Protein AF-A0A7C7HLZ4-F1 (afdb_monomer_lite)

pLDDT: mean 89.26, std 8.76, range [55.16, 98.19]

Foldseek 3Di:
DAAADEEEAELCLQPPPPDPSDPVSSVVSVVVSCVVVVVSVVSVHHYHYHYDCVVVVVVVD

Sequence (61 aa):
MQKSVMIALGGNALSPKGEAGTIYQQFSHTRESLDAIMHFVNLEYNICLTHGNGPQVGDEL

Structure (mmCIF, N/CA/C/O backbone):
data_AF-A0A7C7HLZ4-F1
#
_entry.id   AF-A0A7C7HLZ4-F1
#
loop_
_atom_site.group_PDB
_atom_site.id
_atom_site.type_symbol
_atom_site.label_atom_id
_atom_site.label_alt_id
_atom_site.label_comp_id
_atom_site.label_asym_id
_atom_site.label_entity_id
_atom_site.label_seq_id
_atom_site.pdbx_PDB_ins_code
_atom_site.Cartn_x
_atom_site.Cartn_y
_atom_site.Cartn_z
_atom_site.occupancy
_atom_site.B_iso_or_equiv
_atom_site.auth_seq_id
_atom_site.auth_comp_id
_atom_site.auth_asym_id
_atom_site.auth_atom_id
_atom_site.pdbx_PDB_model_num
ATOM 1 N N . MET A 1 1 ? -12.556 4.025 24.714 1.00 76.00 1 MET A N 1
ATOM 2 C CA . MET A 1 1 ? -11.847 4.774 23.653 1.00 76.00 1 MET A CA 1
ATOM 3 C C . MET A 1 1 ? -11.447 3.785 22.577 1.00 76.00 1 MET A C 1
ATOM 5 O O . MET A 1 1 ? -10.914 2.742 22.942 1.00 76.00 1 MET A O 1
ATOM 9 N N . GLN A 1 2 ? -11.719 4.075 21.303 1.00 86.81 2 GLN A N 1
ATOM 10 C CA . GLN A 1 2 ? -11.148 3.287 20.206 1.00 86.81 2 GLN A CA 1
ATOM 11 C C . GLN A 1 2 ? -9.626 3.461 20.202 1.00 86.81 2 GLN A C 1
ATOM 13 O O . GLN A 1 2 ? -9.121 4.553 20.475 1.00 86.81 2 GLN A O 1
ATOM 18 N N . LYS A 1 3 ? -8.894 2.373 19.955 1.00 97.00 3 LYS A N 1
ATOM 19 C CA . LYS A 1 3 ? -7.433 2.413 19.839 1.00 97.00 3 LYS A CA 1
ATOM 20 C C . LYS A 1 3 ? -7.066 3.028 18.490 1.00 97.00 3 LYS A C 1
ATOM 22 O O . LYS A 1 3 ? -7.742 2.766 17.502 1.00 97.00 3 LYS A O 1
ATOM 27 N N . SER A 1 4 ? -6.000 3.820 18.448 1.00 97.69 4 SER A N 1
ATOM 28 C CA . SER A 1 4 ? -5.506 4.421 17.205 1.00 97.69 4 SER A CA 1
ATOM 29 C C . SER A 1 4 ? -4.266 3.691 16.701 1.00 97.69 4 SER A C 1
ATOM 31 O O . SER A 1 4 ? -3.437 3.256 17.503 1.00 97.69 4 SER A O 1
ATOM 33 N N . VAL A 1 5 ? -4.119 3.598 15.381 1.00 97.75 5 VAL A N 1
ATOM 34 C CA . VAL A 1 5 ? -2.908 3.089 14.725 1.00 97.75 5 VAL A CA 1
ATOM 35 C C . VAL A 1 5 ? -2.568 3.947 13.508 1.00 97.75 5 VAL A C 1
ATOM 37 O O . VAL A 1 5 ? -3.450 4.357 12.756 1.00 97.75 5 VAL A O 1
ATOM 40 N N . MET A 1 6 ? -1.278 4.225 13.323 1.00 97.25 6 MET A N 1
ATOM 41 C CA . MET A 1 6 ? -0.742 4.839 12.111 1.00 97.25 6 MET A CA 1
ATOM 42 C C . MET A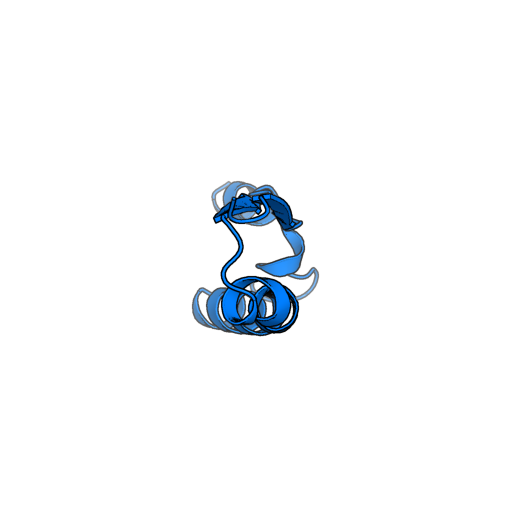 1 6 ? 0.088 3.793 11.370 1.00 97.25 6 MET A C 1
ATOM 44 O O . MET A 1 6 ? 0.981 3.186 11.961 1.00 97.25 6 MET A O 1
ATOM 48 N N . ILE A 1 7 ? -0.224 3.572 10.097 1.00 95.94 7 ILE A N 1
ATOM 49 C CA . ILE A 1 7 ? 0.392 2.551 9.249 1.00 95.94 7 ILE A CA 1
ATOM 50 C C . ILE A 1 7 ? 0.994 3.258 8.036 1.00 95.94 7 ILE A C 1
ATOM 52 O O . ILE A 1 7 ? 0.290 3.983 7.338 1.00 95.94 7 ILE A O 1
ATOM 56 N N . ALA A 1 8 ? 2.286 3.048 7.788 1.00 94.69 8 ALA A N 1
ATOM 57 C CA . ALA A 1 8 ? 2.988 3.605 6.635 1.00 94.69 8 ALA A CA 1
ATOM 58 C C . ALA A 1 8 ? 3.358 2.487 5.654 1.00 94.69 8 ALA A C 1
ATOM 60 O O . ALA A 1 8 ? 4.190 1.631 5.963 1.00 94.69 8 ALA A O 1
ATOM 61 N N . LEU A 1 9 ? 2.745 2.497 4.472 1.00 92.12 9 LEU A N 1
ATOM 62 C CA . LEU A 1 9 ? 3.054 1.570 3.388 1.00 92.12 9 LEU A CA 1
ATOM 63 C C . LEU A 1 9 ? 4.274 2.060 2.596 1.00 92.12 9 LEU A C 1
ATOM 65 O O . LEU A 1 9 ? 4.374 3.222 2.201 1.00 92.12 9 LEU A O 1
ATOM 69 N N . GLY A 1 10 ? 5.224 1.168 2.327 1.00 86.94 10 GLY A N 1
ATOM 70 C CA . GLY A 1 10 ? 6.327 1.484 1.418 1.00 86.94 10 GLY A CA 1
ATOM 71 C C . GLY A 1 10 ? 5.827 1.650 -0.022 1.00 86.94 10 GLY A C 1
ATOM 72 O O . GLY A 1 10 ? 4.870 0.996 -0.414 1.00 86.94 10 GLY A O 1
ATOM 73 N N . GLY A 1 11 ? 6.499 2.457 -0.852 1.00 77.75 11 GLY A N 1
ATOM 74 C CA . GLY A 1 11 ? 6.122 2.602 -2.274 1.00 77.75 11 GLY A CA 1
ATOM 75 C C . GLY A 1 11 ? 6.159 1.279 -3.062 1.00 77.75 11 GLY A C 1
ATOM 76 O O . GLY A 1 11 ? 5.363 1.073 -3.974 1.00 77.75 11 GLY A O 1
ATOM 77 N N . ASN A 1 12 ? 7.014 0.339 -2.638 1.00 80.69 12 ASN A N 1
ATOM 78 C CA . ASN A 1 12 ? 7.096 -1.018 -3.192 1.00 80.69 12 ASN A CA 1
ATOM 79 C C . ASN A 1 12 ? 5.866 -1.886 -2.878 1.00 80.69 12 ASN A C 1
ATOM 81 O O . ASN A 1 12 ? 5.695 -2.919 -3.511 1.00 80.69 12 ASN A O 1
ATOM 85 N N . ALA A 1 13 ? 5.036 -1.492 -1.906 1.00 83.62 13 ALA A N 1
ATOM 86 C CA . ALA A 1 13 ? 3.777 -2.169 -1.600 1.00 83.62 13 ALA A CA 1
ATOM 87 C C . ALA A 1 13 ? 2.728 -1.948 -2.706 1.00 83.62 13 ALA A C 1
ATOM 89 O O . ALA A 1 13 ? 1.768 -2.698 -2.814 1.00 83.62 13 ALA A O 1
ATOM 90 N N . LEU A 1 14 ? 2.915 -0.916 -3.537 1.00 86.62 14 LEU A N 1
ATOM 91 C CA . LEU A 1 14 ? 2.065 -0.628 -4.689 1.00 86.62 14 LEU A CA 1
ATOM 92 C C . LEU A 1 14 ? 2.776 -0.974 -6.005 1.00 86.62 14 LEU A C 1
ATOM 94 O O . LEU A 1 14 ? 2.131 -1.441 -6.936 1.00 86.62 14 LEU A O 1
ATOM 98 N N . SER A 1 15 ? 4.094 -0.768 -6.074 1.00 85.69 15 SER A N 1
ATOM 99 C CA . SER A 1 15 ? 4.883 -0.981 -7.294 1.00 85.69 15 SER A CA 1
ATOM 100 C C . SER A 1 15 ? 6.198 -1.713 -6.985 1.00 85.69 15 SER A C 1
ATOM 102 O O . SER A 1 15 ? 7.229 -1.065 -6.77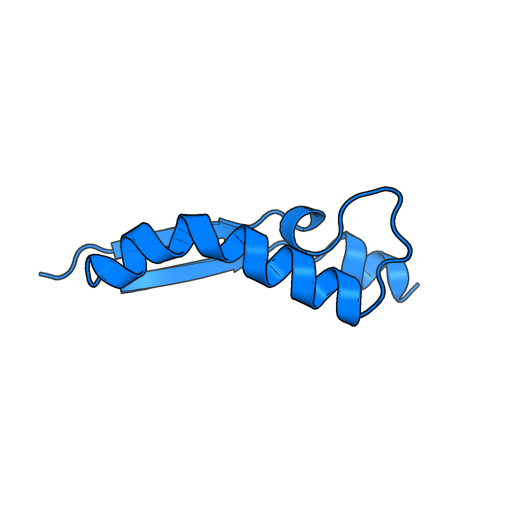4 1.00 85.69 15 SER A O 1
ATOM 104 N N . PRO A 1 16 ? 6.193 -3.057 -6.921 1.00 83.25 16 PRO A N 1
ATOM 105 C CA . PRO A 1 16 ? 7.406 -3.849 -6.758 1.00 83.25 16 PRO A CA 1
ATOM 106 C C . PRO A 1 16 ? 8.378 -3.658 -7.927 1.00 83.25 16 PRO A C 1
ATOM 108 O O . PRO A 1 16 ? 7.988 -3.410 -9.068 1.00 83.25 16 PRO A O 1
ATOM 111 N N . LYS A 1 17 ? 9.676 -3.815 -7.656 1.00 82.50 17 LYS A N 1
ATOM 112 C CA . LYS A 1 17 ? 10.704 -3.733 -8.701 1.00 82.50 17 LYS A CA 1
ATOM 113 C C . LYS A 1 17 ? 10.590 -4.906 -9.675 1.00 82.50 17 LYS A C 1
ATOM 115 O O . LYS A 1 17 ? 10.436 -6.045 -9.248 1.00 82.50 17 LYS A O 1
ATOM 120 N N . GLY A 1 18 ? 10.792 -4.628 -10.962 1.00 82.44 18 GLY A N 1
ATOM 121 C CA . GLY A 1 18 ? 10.837 -5.649 -12.015 1.00 82.44 18 GLY A CA 1
ATOM 122 C C . GLY A 1 18 ? 9.495 -5.921 -12.695 1.00 82.44 18 GLY A C 1
ATOM 123 O O . GLY A 1 18 ? 9.442 -6.742 -13.605 1.00 82.44 18 GLY A O 1
ATOM 124 N N . GLU A 1 19 ? 8.437 -5.215 -12.302 1.00 85.19 19 GLU A N 1
ATOM 125 C CA . GLU A 1 19 ? 7.161 -5.212 -13.012 1.00 85.19 19 GLU A CA 1
ATOM 126 C C . GLU A 1 19 ? 7.000 -3.958 -13.875 1.00 85.19 19 GLU A C 1
ATOM 128 O O . GLU A 1 19 ? 7.636 -2.937 -13.635 1.00 85.19 19 GLU A O 1
ATOM 133 N N . ALA A 1 20 ? 6.110 -4.032 -14.868 1.00 84.56 20 ALA A N 1
ATOM 134 C CA . ALA A 1 20 ? 5.798 -2.919 -15.764 1.00 84.56 20 ALA A CA 1
ATOM 135 C C . ALA A 1 20 ? 5.047 -1.759 -15.081 1.00 84.56 20 ALA A C 1
ATOM 137 O O . ALA A 1 20 ? 4.784 -0.754 -15.731 1.00 84.56 20 ALA A O 1
ATOM 138 N N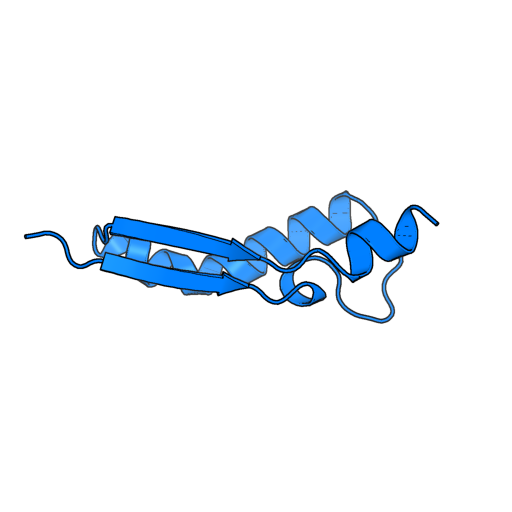 . GLY A 1 21 ? 4.643 -1.907 -13.814 1.00 85.81 21 GLY A N 1
ATOM 139 C CA . GLY A 1 21 ? 3.998 -0.835 -13.053 1.00 85.81 21 GLY A CA 1
ATOM 140 C C . GLY A 1 21 ? 2.612 -0.442 -13.569 1.00 85.81 21 GLY A C 1
ATOM 141 O O . GLY A 1 21 ? 2.125 0.639 -13.247 1.00 85.81 21 GLY A O 1
ATOM 142 N N . THR A 1 22 ? 1.944 -1.294 -14.355 1.00 90.75 22 THR A N 1
ATOM 143 C CA . THR A 1 22 ? 0.624 -0.963 -14.918 1.00 90.75 22 THR A CA 1
ATOM 144 C C . THR A 1 22 ? -0.404 -0.707 -13.818 1.00 90.75 22 THR A C 1
ATOM 146 O O . THR A 1 22 ? -0.328 -1.278 -12.730 1.00 90.75 22 THR A O 1
ATOM 149 N N . ILE A 1 23 ? -1.439 0.081 -14.120 1.00 90.00 23 ILE A N 1
ATOM 150 C CA . ILE A 1 23 ? -2.507 0.371 -13.155 1.00 90.00 23 ILE A CA 1
ATOM 151 C C . ILE A 1 23 ? -3.145 -0.907 -12.578 1.00 90.00 23 ILE A C 1
ATOM 153 O O . ILE A 1 23 ? -3.434 -0.974 -11.387 1.00 90.00 23 ILE A O 1
ATOM 157 N N . TYR A 1 24 ? -3.295 -1.962 -13.388 1.00 93.88 24 TYR A N 1
ATOM 158 C CA . TYR A 1 24 ? -3.830 -3.250 -12.940 1.00 93.88 24 TYR A CA 1
ATOM 159 C C . TYR A 1 24 ? -2.916 -3.946 -11.925 1.00 93.88 24 TYR A C 1
ATOM 161 O O . TYR A 1 24 ? -3.412 -4.475 -10.929 1.00 93.88 24 TYR A O 1
ATOM 169 N N . GLN A 1 25 ? -1.600 -3.914 -12.150 1.00 92.88 25 GLN A N 1
ATOM 170 C CA . GLN A 1 25 ? -0.612 -4.452 -11.209 1.00 92.88 25 GLN A CA 1
ATOM 171 C C . GLN A 1 25 ? -0.627 -3.658 -9.906 1.00 92.88 25 GLN A C 1
ATOM 173 O O . GLN A 1 25 ? -0.742 -4.253 -8.839 1.00 92.88 25 GLN A O 1
ATOM 178 N N . GLN A 1 26 ? -0.638 -2.325 -9.987 1.00 91.56 26 GLN A N 1
ATOM 179 C CA . GLN A 1 26 ? -0.694 -1.474 -8.798 1.00 91.56 26 GLN A CA 1
ATOM 180 C C . GLN A 1 26 ? -1.945 -1.746 -7.954 1.00 91.56 26 GLN A C 1
ATOM 182 O O . GLN A 1 26 ? -1.858 -1.877 -6.732 1.00 91.56 26 GLN A O 1
ATOM 187 N N . PHE A 1 27 ? -3.111 -1.912 -8.589 1.00 93.38 27 PHE A N 1
ATOM 188 C CA . PHE A 1 27 ? -4.333 -2.306 -7.884 1.00 93.38 27 PHE A CA 1
ATOM 189 C C . PHE A 1 27 ? -4.238 -3.699 -7.254 1.00 93.38 27 PHE A C 1
ATOM 191 O O . PHE A 1 27 ? -4.795 -3.907 -6.177 1.00 93.38 27 PHE A O 1
ATOM 198 N N . SER A 1 28 ? -3.576 -4.655 -7.909 1.00 95.00 28 SER A N 1
ATOM 199 C CA . SER A 1 28 ? -3.362 -5.995 -7.352 1.00 95.00 28 SER A CA 1
ATOM 200 C C . SER A 1 28 ? -2.501 -5.937 -6.088 1.00 95.00 28 SER A C 1
ATOM 202 O O . SER A 1 28 ? -2.949 -6.382 -5.033 1.00 95.00 28 SER A O 1
ATOM 204 N N . HIS A 1 29 ? -1.331 -5.296 -6.165 1.00 93.62 29 HIS A N 1
ATOM 205 C CA . HIS A 1 29 ? -0.396 -5.151 -5.039 1.00 93.62 29 HIS A CA 1
ATOM 206 C C . HIS A 1 29 ? -0.986 -4.344 -3.883 1.00 93.62 29 HIS A C 1
ATOM 208 O O . HIS A 1 29 ? -0.797 -4.678 -2.714 1.00 93.62 29 HIS A O 1
ATOM 214 N N . THR A 1 30 ? -1.782 -3.318 -4.199 1.00 92.81 30 THR A N 1
ATOM 215 C CA . THR A 1 30 ? -2.497 -2.542 -3.178 1.00 92.81 30 THR A CA 1
ATOM 216 C C . THR A 1 30 ? -3.476 -3.418 -2.399 1.00 92.81 30 THR A C 1
ATOM 218 O O . THR A 1 30 ? -3.530 -3.314 -1.176 1.00 92.81 30 THR A O 1
ATOM 221 N N . ARG A 1 31 ? -4.240 -4.295 -3.068 1.00 94.69 31 ARG A N 1
ATOM 222 C CA . ARG A 1 31 ? -5.166 -5.211 -2.377 1.00 94.69 31 ARG A CA 1
ATOM 223 C C . ARG A 1 31 ? -4.418 -6.179 -1.470 1.00 94.69 31 ARG A C 1
ATOM 225 O O . ARG A 1 31 ? -4.773 -6.286 -0.304 1.00 94.69 31 ARG A O 1
ATOM 232 N N . GLU A 1 32 ? -3.358 -6.799 -1.978 1.00 93.62 32 GLU A N 1
ATOM 233 C CA . GLU A 1 32 ? -2.533 -7.732 -1.202 1.00 93.62 32 GLU A CA 1
ATOM 234 C C . GLU A 1 32 ? -1.905 -7.049 0.029 1.00 93.62 32 GLU A C 1
ATOM 236 O O . GLU A 1 32 ? -1.932 -7.578 1.137 1.00 93.62 32 GLU A O 1
ATOM 241 N N . SER A 1 33 ? -1.437 -5.806 -0.118 1.00 91.25 33 SER A N 1
ATOM 242 C CA . SER A 1 33 ? -0.888 -5.014 0.992 1.00 91.25 33 SER A CA 1
ATOM 243 C C . SER A 1 33 ? -1.925 -4.657 2.063 1.00 91.25 33 SER A C 1
ATOM 245 O O . SER A 1 33 ? -1.577 -4.478 3.235 1.00 91.25 33 SER A O 1
ATOM 247 N N . LEU A 1 34 ? -3.201 -4.543 1.683 1.00 94.38 34 LEU A N 1
ATOM 248 C CA . LEU A 1 34 ? -4.294 -4.238 2.605 1.00 94.38 34 LEU A CA 1
ATOM 249 C C . LEU A 1 34 ? -4.747 -5.457 3.420 1.00 94.38 34 LEU A C 1
ATOM 251 O O . LEU A 1 34 ? -5.329 -5.257 4.488 1.00 94.38 34 LEU A O 1
ATOM 255 N N . ASP A 1 35 ? -4.435 -6.689 3.008 1.00 94.44 35 ASP A N 1
ATOM 256 C CA . ASP A 1 35 ? -4.840 -7.900 3.740 1.00 94.44 35 ASP A CA 1
ATOM 257 C C . ASP A 1 35 ? -4.321 -7.897 5.187 1.00 94.44 35 ASP A C 1
ATOM 259 O O . ASP A 1 35 ? -5.054 -8.215 6.126 1.00 94.44 35 ASP A O 1
ATOM 263 N N . ALA A 1 36 ? -3.086 -7.433 5.407 1.00 89.56 36 ALA A N 1
ATOM 264 C CA . ALA A 1 36 ? -2.523 -7.284 6.750 1.00 89.56 36 ALA A CA 1
ATOM 265 C C . ALA A 1 36 ? -3.200 -6.164 7.569 1.00 89.56 36 ALA A C 1
ATOM 267 O O . ALA A 1 36 ? -3.256 -6.229 8.800 1.00 89.56 36 ALA A O 1
ATOM 268 N N . ILE A 1 37 ? -3.739 -5.139 6.902 1.00 95.06 37 ILE A N 1
ATOM 269 C CA . ILE A 1 37 ? -4.410 -3.997 7.541 1.00 95.06 37 ILE A CA 1
ATOM 270 C C . ILE A 1 37 ? -5.820 -4.379 8.009 1.00 95.06 37 ILE A C 1
ATOM 272 O O . ILE A 1 37 ? -6.297 -3.836 9.013 1.00 95.06 37 ILE A O 1
ATOM 276 N N . MET A 1 38 ? -6.454 -5.368 7.369 1.00 96.56 38 MET A N 1
ATOM 277 C CA . MET A 1 38 ? -7.790 -5.847 7.742 1.00 96.56 38 MET A CA 1
ATOM 278 C C . MET A 1 38 ? -7.885 -6.305 9.201 1.00 96.56 38 MET A C 1
ATOM 280 O O . MET A 1 38 ? -8.951 -6.190 9.804 1.00 96.56 38 MET A O 1
ATOM 284 N N . HIS A 1 39 ? -6.778 -6.741 9.810 1.00 95.38 39 HIS A N 1
ATOM 285 C CA . HIS A 1 39 ? -6.720 -7.021 11.245 1.00 95.38 39 HIS A CA 1
ATOM 286 C C . HIS A 1 39 ? -7.183 -5.826 12.099 1.00 95.38 39 HIS A C 1
ATOM 288 O O . HIS A 1 39 ? -8.013 -5.992 12.989 1.00 95.38 39 HIS A O 1
ATOM 294 N N . PHE A 1 40 ? -6.690 -4.617 11.812 1.00 96.31 40 PHE A N 1
ATOM 295 C CA . PHE A 1 40 ? -7.028 -3.405 12.567 1.00 96.31 40 PHE A CA 1
ATOM 296 C C . PHE A 1 40 ? -8.435 -2.900 12.251 1.00 96.31 40 PHE A C 1
ATOM 298 O O . PHE A 1 40 ? -9.119 -2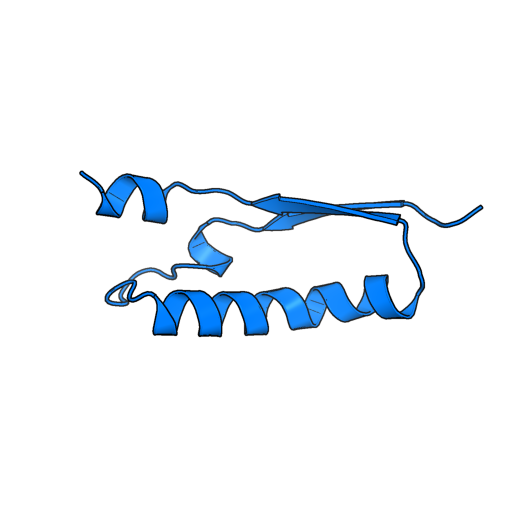.395 13.141 1.00 96.31 40 PHE A O 1
ATOM 305 N N . VAL A 1 41 ? -8.874 -3.073 11.000 1.00 96.38 41 VAL A N 1
ATOM 306 C CA . VAL A 1 41 ? -10.239 -2.745 10.566 1.00 96.38 41 VAL A CA 1
ATOM 307 C C . VAL A 1 41 ? -11.252 -3.590 11.337 1.00 96.38 41 VAL A C 1
ATOM 309 O O . VAL A 1 41 ? -12.178 -3.045 11.930 1.00 96.38 41 VAL A O 1
ATOM 312 N N . ASN A 1 42 ? -11.033 -4.906 11.407 1.00 97.19 42 ASN A N 1
ATOM 313 C CA . ASN A 1 42 ? -11.913 -5.843 12.113 1.00 97.19 42 ASN A CA 1
ATOM 314 C C . ASN A 1 42 ? -11.966 -5.604 13.631 1.00 97.19 42 ASN A C 1
ATOM 316 O O . ASN A 1 42 ? -12.908 -6.038 14.287 1.00 97.19 42 ASN A O 1
ATOM 320 N N . LEU A 1 43 ? -10.955 -4.937 14.191 1.00 97.00 43 LEU A N 1
ATOM 321 C CA . LEU A 1 43 ? -10.901 -4.549 15.601 1.00 97.00 43 LEU A CA 1
ATOM 322 C C . LEU A 1 43 ? -11.381 -3.109 15.853 1.00 97.00 43 LEU A C 1
ATOM 324 O O . LEU A 1 43 ? -11.217 -2.608 16.967 1.00 97.00 43 LEU A O 1
ATOM 328 N N . GLU A 1 44 ? -11.938 -2.443 14.837 1.00 96.94 44 GLU A N 1
ATOM 329 C CA . GLU A 1 44 ? -12.500 -1.088 14.914 1.00 96.94 44 GLU A CA 1
ATOM 330 C C . GLU A 1 44 ? -11.507 -0.039 15.442 1.00 96.94 44 GLU A C 1
ATOM 332 O O . GLU A 1 44 ? -11.830 0.819 16.271 1.00 96.94 44 GLU A O 1
ATOM 337 N N . TYR A 1 45 ? -10.259 -0.119 14.976 1.00 98.19 45 TYR A N 1
ATOM 338 C CA . TYR A 1 45 ? -9.257 0.899 15.275 1.00 98.19 45 TYR A CA 1
ATOM 339 C C . TYR A 1 45 ? -9.556 2.197 14.513 1.00 98.19 45 TYR A C 1
ATOM 341 O O . TYR A 1 45 ? -10.056 2.187 13.389 1.00 98.19 45 TYR A O 1
ATOM 349 N N . ASN A 1 46 ? -9.146 3.325 15.089 1.00 97.88 46 ASN A N 1
ATOM 350 C CA . ASN A 1 46 ? -9.005 4.578 14.357 1.00 97.88 46 ASN A CA 1
ATOM 351 C C . ASN A 1 46 ? -7.693 4.537 13.552 1.00 97.88 46 ASN A C 1
ATOM 353 O O . ASN A 1 46 ? -6.601 4.598 14.127 1.00 97.88 46 ASN A O 1
ATOM 357 N N . ILE A 1 47 ? -7.796 4.374 12.234 1.00 97.25 47 ILE A N 1
ATOM 358 C CA . ILE A 1 47 ? -6.655 4.083 11.358 1.00 97.25 47 ILE A CA 1
ATOM 359 C C . ILE A 1 47 ? -6.251 5.338 10.580 1.00 97.25 47 ILE A C 1
ATOM 361 O O . ILE A 1 47 ? -7.058 5.931 9.868 1.00 97.25 47 ILE A O 1
ATOM 365 N N . CYS A 1 48 ? -4.970 5.699 10.656 1.00 97.50 48 CYS A N 1
ATOM 366 C CA . CYS A 1 48 ? -4.324 6.608 9.713 1.00 97.50 48 CYS A CA 1
ATOM 367 C C . CYS A 1 48 ? -3.399 5.794 8.800 1.00 97.50 48 CYS A C 1
ATOM 369 O O . CYS A 1 48 ? -2.475 5.143 9.286 1.00 97.50 48 CYS A O 1
ATOM 371 N N . LEU A 1 49 ? -3.649 5.822 7.490 1.00 95.88 49 LEU A N 1
ATOM 372 C CA . LEU A 1 49 ? -2.832 5.137 6.491 1.00 95.88 49 LEU A CA 1
ATOM 373 C C . LEU A 1 49 ? -2.053 6.165 5.670 1.00 95.88 49 LEU A C 1
ATOM 375 O O . LEU A 1 49 ? -2.629 7.127 5.163 1.00 95.88 49 LEU A O 1
ATOM 379 N N . THR A 1 50 ? -0.753 5.950 5.524 1.00 94.62 50 THR A N 1
ATOM 380 C CA . THR A 1 50 ? 0.122 6.742 4.656 1.00 94.62 50 THR A CA 1
ATOM 381 C C . THR A 1 50 ? 0.876 5.816 3.712 1.00 94.62 50 THR A C 1
ATOM 383 O O . THR A 1 50 ? 0.938 4.605 3.937 1.00 94.62 50 THR A O 1
ATOM 386 N N . HIS A 1 51 ? 1.452 6.361 2.642 1.00 91.75 51 HIS A N 1
ATOM 387 C CA . HIS A 1 51 ? 2.329 5.593 1.768 1.00 91.75 51 HIS A CA 1
ATOM 388 C C . HIS A 1 51 ? 3.422 6.459 1.137 1.00 91.75 51 HIS A C 1
ATOM 390 O O . HIS A 1 51 ? 3.287 7.678 1.036 1.00 91.75 51 HIS A O 1
ATOM 396 N N . GLY A 1 52 ? 4.508 5.819 0.698 1.00 88.62 52 GLY A N 1
ATOM 397 C CA . GLY A 1 52 ? 5.487 6.440 -0.197 1.00 88.62 52 GLY A CA 1
ATOM 398 C C . GLY A 1 52 ? 5.015 6.435 -1.656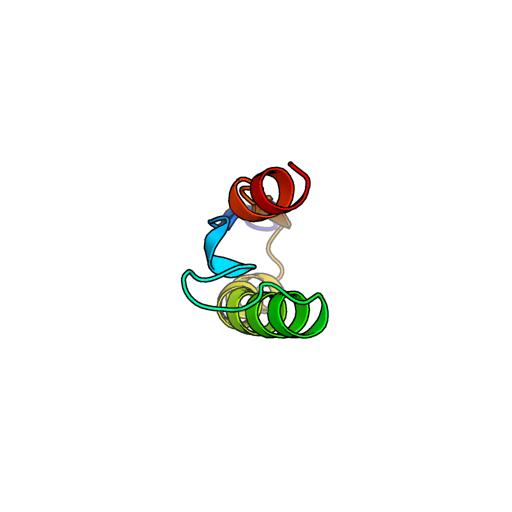 1.00 88.62 52 GLY A C 1
ATOM 399 O O . GLY A 1 52 ? 4.224 5.578 -2.046 1.00 88.62 52 GLY A O 1
ATOM 400 N N . ASN A 1 53 ? 5.523 7.365 -2.467 1.00 87.19 53 ASN A N 1
ATOM 401 C CA . ASN A 1 53 ? 5.149 7.541 -3.880 1.00 87.19 53 ASN A CA 1
ATOM 402 C C . ASN A 1 53 ? 6.348 7.531 -4.858 1.00 87.19 53 ASN A C 1
ATOM 404 O O . ASN A 1 53 ? 6.216 7.954 -6.001 1.00 87.19 53 ASN A O 1
ATOM 408 N N . GLY A 1 54 ? 7.531 7.096 -4.409 1.00 86.50 54 GLY A N 1
ATOM 409 C CA . GLY A 1 54 ? 8.777 7.176 -5.186 1.00 86.50 54 GLY A CA 1
ATOM 410 C C . GLY A 1 54 ? 8.712 6.513 -6.571 1.00 86.50 54 GLY A C 1
ATOM 411 O O . GLY A 1 54 ? 9.013 7.190 -7.549 1.00 86.50 54 GLY A O 1
ATOM 412 N N . PRO A 1 55 ? 8.305 5.232 -6.686 1.00 81.69 55 PRO A N 1
ATOM 413 C CA . PRO A 1 55 ? 8.132 4.581 -7.986 1.00 81.69 55 PRO A CA 1
ATOM 414 C C . PRO A 1 55 ? 7.109 5.286 -8.885 1.00 81.69 55 PRO A C 1
ATOM 416 O O . PRO A 1 55 ? 7.350 5.444 -10.071 1.00 81.69 55 PRO A O 1
ATOM 419 N N . GLN A 1 56 ? 5.998 5.759 -8.312 1.00 79.88 56 GLN A N 1
ATOM 420 C CA . GLN A 1 56 ? 4.897 6.374 -9.057 1.00 79.88 56 GLN A CA 1
ATOM 421 C C . GLN A 1 56 ? 5.302 7.718 -9.664 1.00 79.88 56 GLN A C 1
ATOM 423 O O . GLN A 1 56 ? 4.986 7.987 -10.813 1.00 79.88 56 GLN A O 1
ATOM 428 N N . VAL A 1 57 ? 6.033 8.539 -8.907 1.00 82.31 57 VAL A N 1
ATOM 429 C CA . VAL A 1 57 ? 6.587 9.801 -9.421 1.00 82.31 57 VAL A CA 1
ATOM 430 C C . VAL A 1 57 ? 7.739 9.538 -10.393 1.00 82.31 57 VAL A C 1
ATOM 432 O O . VAL A 1 57 ? 7.923 10.292 -11.340 1.00 82.31 57 VAL A O 1
ATOM 435 N N . GLY A 1 58 ? 8.520 8.480 -10.165 1.00 77.00 58 GLY A N 1
ATOM 436 C CA . GLY A 1 58 ? 9.622 8.098 -11.045 1.00 77.00 58 GLY A CA 1
ATOM 437 C C . GLY A 1 58 ? 9.171 7.661 -12.440 1.00 77.00 58 GLY A C 1
ATOM 438 O O . GLY A 1 58 ? 9.864 7.979 -13.396 1.00 77.00 58 GLY A O 1
ATOM 439 N N . ASP A 1 59 ? 8.023 6.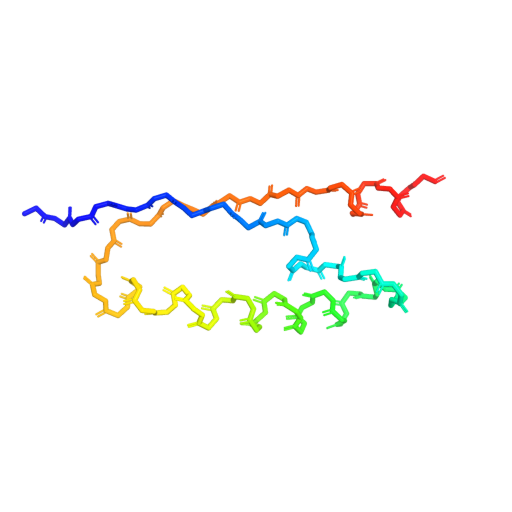987 -12.555 1.00 68.81 59 ASP A N 1
ATOM 440 C CA . ASP A 1 59 ? 7.447 6.565 -13.843 1.00 68.81 59 ASP A CA 1
ATOM 441 C C . ASP A 1 59 ? 6.837 7.732 -14.653 1.00 68.81 59 ASP A C 1
ATOM 443 O O . ASP A 1 59 ? 6.609 7.590 -15.854 1.00 68.81 59 ASP A O 1
ATOM 447 N N . GLU A 1 60 ? 6.557 8.883 -14.026 1.00 61.59 60 GLU A N 1
ATOM 448 C CA . GLU A 1 60 ? 6.045 10.090 -14.703 1.00 61.59 60 GLU A CA 1
ATOM 449 C C . GLU A 1 60 ? 7.150 10.949 -15.361 1.00 61.59 60 GLU A C 1
ATOM 451 O O . GLU A 1 60 ? 6.830 11.929 -16.042 1.00 61.59 60 GLU A O 1
ATOM 456 N N . LEU A 1 61 ? 8.432 10.607 -15.165 1.00 55.16 61 LEU A N 1
ATOM 457 C CA . LEU A 1 61 ? 9.616 11.348 -15.636 1.00 55.16 61 LEU A CA 1
ATOM 458 C C . LEU A 1 61 ? 10.360 10.614 -16.759 1.00 55.16 61 LEU A C 1
ATOM 460 O O . LEU A 1 61 ? 10.842 11.319 -17.677 1.00 55.16 61 LEU A O 1
#

Secondary structure (DSSP, 8-state):
-PPEEEEEE-GGGTS-TTS---HHHHHHHHHHHHHTTHHHHHTT-EEEEEE--HHHHHTT-

Radius of gyration: 13.5 Å; chains: 1; bounding box: 23×19×39 Å